Protein AF-A0AAP5YF18-F1 (afdb_monomer_lite)

Secondary structure (DSSP, 8-state):
-----PPPPP------SBTTTB--HHHHHHHHHHHHHHHHHH-GGGTT--HHHHHHHHHHHHHH-GGGGG-HHHHHHHHHHHHHHHTT--HHHHHHHHHHHHHHHHHHHT--PPPGGGT--

Structure (mmCIF, N/CA/C/O backbone):
data_AF-A0AAP5YF18-F1
#
_entry.id   AF-A0AAP5YF18-F1
#
loop_
_atom_site.group_PDB
_atom_site.id
_atom_site.type_symbol
_atom_site.label_atom_id
_atom_site.label_alt_id
_atom_site.label_comp_id
_atom_site.label_asym_id
_atom_site.label_entity_id
_atom_site.label_seq_id
_atom_site.pdbx_PDB_ins_code
_atom_site.Cartn_x
_atom_site.Cartn_y
_atom_site.Cartn_z
_atom_site.occupancy
_atom_site.B_iso_or_equiv
_atom_site.auth_seq_id
_atom_site.auth_comp_id
_atom_site.auth_asym_id
_atom_site.auth_atom_id
_atom_site.pdbx_PDB_model_num
ATOM 1 N N . MET A 1 1 ? -0.877 1.233 -49.774 1.00 54.47 1 MET A N 1
ATOM 2 C CA . MET A 1 1 ? 0.070 2.368 -49.737 1.00 54.47 1 MET A CA 1
ATOM 3 C C . MET A 1 1 ? 1.112 2.063 -48.665 1.00 54.47 1 MET A C 1
ATOM 5 O O . MET A 1 1 ? 0.713 1.787 -47.543 1.00 54.47 1 MET A O 1
ATOM 9 N N . LYS A 1 2 ? 2.406 1.983 -49.005 1.00 64.12 2 LYS A N 1
ATOM 10 C CA . LYS A 1 2 ? 3.487 1.724 -48.036 1.00 64.12 2 LYS A CA 1
ATOM 11 C C . LYS A 1 2 ? 4.164 3.053 -47.710 1.00 64.12 2 LYS A C 1
ATOM 13 O O . LYS A 1 2 ? 4.611 3.734 -48.627 1.00 64.12 2 LYS A O 1
ATOM 18 N N . PHE A 1 3 ? 4.214 3.420 -46.434 1.00 69.19 3 PHE A N 1
ATOM 19 C CA . PHE A 1 3 ? 4.911 4.617 -45.973 1.00 69.19 3 PHE A CA 1
ATOM 20 C C . PHE A 1 3 ? 6.269 4.215 -45.406 1.00 69.19 3 PHE A C 1
ATOM 22 O O . PHE A 1 3 ? 6.340 3.513 -44.402 1.00 69.19 3 PHE A O 1
ATOM 29 N N . TYR A 1 4 ? 7.339 4.671 -46.047 1.00 80.69 4 TYR A N 1
ATOM 30 C CA . TYR A 1 4 ? 8.699 4.533 -45.539 1.00 80.69 4 TYR A CA 1
ATOM 31 C C . TYR A 1 4 ? 9.073 5.845 -44.843 1.00 80.69 4 TYR A C 1
ATOM 33 O O . TYR A 1 4 ? 9.336 6.846 -45.506 1.00 80.69 4 TYR A O 1
ATOM 41 N N . ARG A 1 5 ? 9.040 5.865 -43.506 1.00 82.44 5 ARG A N 1
ATOM 42 C CA . ARG A 1 5 ? 9.516 6.996 -42.692 1.00 82.44 5 ARG A CA 1
ATOM 43 C C . ARG A 1 5 ? 10.861 6.644 -42.068 1.00 82.44 5 ARG A C 1
ATOM 45 O O . ARG A 1 5 ? 11.005 5.584 -41.467 1.00 82.44 5 ARG A O 1
ATOM 52 N N . ARG A 1 6 ? 11.832 7.549 -42.200 1.00 83.50 6 ARG A N 1
ATOM 53 C CA . ARG A 1 6 ? 13.108 7.464 -41.485 1.00 83.50 6 ARG A CA 1
ATOM 54 C C . ARG A 1 6 ? 12.855 7.802 -40.016 1.00 83.50 6 ARG A C 1
ATOM 56 O O . ARG A 1 6 ? 12.239 8.825 -39.736 1.00 83.50 6 ARG A O 1
ATOM 63 N N . ILE A 1 7 ? 13.308 6.945 -39.107 1.00 86.69 7 ILE A N 1
ATOM 64 C CA . ILE A 1 7 ? 13.267 7.226 -37.668 1.00 86.69 7 ILE A CA 1
ATOM 65 C C . ILE A 1 7 ? 14.239 8.383 -37.400 1.00 86.69 7 ILE A C 1
ATOM 67 O O . ILE A 1 7 ? 15.405 8.322 -37.799 1.00 86.69 7 ILE A O 1
ATOM 71 N N . GLU A 1 8 ? 13.738 9.463 -36.803 1.00 89.50 8 GLU A N 1
ATOM 72 C CA . GLU A 1 8 ? 14.567 10.582 -36.348 1.00 89.50 8 GLU A CA 1
ATOM 73 C C . GLU A 1 8 ? 15.446 10.154 -35.158 1.00 89.50 8 GLU A C 1
ATOM 75 O O . GLU A 1 8 ? 15.109 9.185 -34.475 1.00 89.50 8 GLU A O 1
ATOM 80 N N . PRO A 1 9 ? 16.569 10.842 -34.883 1.00 93.69 9 PRO A N 1
ATOM 81 C CA . PRO A 1 9 ? 17.428 10.500 -33.752 1.00 93.69 9 PRO A CA 1
ATOM 82 C C . PRO A 1 9 ? 16.645 10.444 -32.433 1.00 93.69 9 PRO A C 1
ATOM 84 O O . PRO A 1 9 ? 15.984 11.413 -32.053 1.00 93.69 9 PRO A O 1
ATOM 87 N N . ILE A 1 10 ? 16.734 9.312 -31.733 1.00 92.56 10 ILE A N 1
ATOM 88 C CA . ILE A 1 10 ? 16.104 9.110 -30.424 1.00 92.56 10 ILE A CA 1
ATOM 89 C C . ILE A 1 10 ? 16.770 10.055 -29.418 1.00 92.56 10 ILE A C 1
ATOM 91 O O . ILE A 1 10 ? 17.992 10.059 -29.284 1.00 92.56 10 ILE A O 1
ATOM 95 N N . LYS A 1 11 ? 15.967 10.866 -28.721 1.00 94.44 11 LYS A N 1
ATOM 96 C CA . LYS A 1 11 ? 16.456 11.860 -27.746 1.00 94.44 11 LYS A CA 1
ATOM 97 C C . LYS A 1 11 ? 16.311 11.423 -26.289 1.00 94.44 11 LYS A C 1
ATOM 99 O O . LYS A 1 11 ? 16.957 12.005 -25.428 1.00 94.44 11 LYS A O 1
ATOM 104 N N . ALA A 1 12 ? 15.450 10.446 -26.013 1.00 94.31 12 ALA A N 1
ATOM 105 C CA . ALA A 1 12 ? 15.182 9.944 -24.671 1.00 94.31 12 ALA A CA 1
ATOM 106 C C . ALA A 1 12 ? 14.661 8.503 -24.727 1.00 94.31 12 ALA A C 1
ATOM 108 O O . ALA A 1 12 ? 14.010 8.113 -25.697 1.00 94.31 12 ALA A O 1
ATOM 109 N N . MET A 1 13 ? 14.927 7.751 -23.662 1.00 90.81 13 MET A N 1
ATOM 110 C CA . MET A 1 13 ? 14.332 6.447 -23.379 1.00 90.81 13 MET A CA 1
ATOM 111 C C . MET A 1 13 ? 13.870 6.455 -21.922 1.00 90.81 13 MET A C 1
ATOM 113 O O . MET A 1 13 ? 14.598 6.925 -21.049 1.00 90.81 13 MET A O 1
ATOM 117 N N . THR A 1 14 ? 12.659 5.972 -21.674 1.00 92.94 14 THR A N 1
ATOM 118 C CA . THR A 1 14 ? 12.078 5.834 -20.335 1.00 92.94 14 THR A CA 1
ATOM 119 C C . THR A 1 14 ? 11.698 4.383 -20.135 1.00 92.94 14 THR A C 1
ATOM 121 O O . THR A 1 14 ? 11.116 3.777 -21.036 1.00 92.94 14 THR A O 1
ATOM 124 N N . PHE A 1 15 ? 11.993 3.855 -18.958 1.00 89.81 15 PHE A N 1
ATOM 125 C CA . PHE A 1 15 ? 11.662 2.491 -18.582 1.00 89.81 15 PHE A CA 1
ATOM 126 C C . PHE A 1 15 ? 10.704 2.543 -17.406 1.00 89.81 15 PHE A C 1
ATOM 128 O O . PHE A 1 15 ? 10.867 3.372 -16.509 1.00 89.81 15 PHE A O 1
ATOM 135 N N . ASP A 1 16 ? 9.705 1.675 -17.442 1.00 91.38 16 ASP A N 1
ATOM 136 C CA . ASP A 1 16 ? 8.952 1.362 -16.241 1.00 91.38 16 ASP A CA 1
ATOM 137 C C . ASP A 1 16 ? 9.825 0.525 -15.291 1.00 91.38 16 ASP A C 1
ATOM 139 O O . ASP A 1 16 ? 10.860 -0.013 -15.696 1.00 91.38 16 ASP A O 1
ATOM 143 N N . LEU A 1 17 ? 9.438 0.453 -14.022 1.00 91.31 17 LEU A N 1
ATOM 144 C CA . LEU A 1 17 ? 10.137 -0.342 -13.015 1.00 91.31 17 LEU A CA 1
ATOM 145 C C . LEU A 1 17 ? 9.495 -1.723 -12.884 1.00 91.31 17 LEU A C 1
ATOM 147 O O . LEU A 1 17 ? 10.141 -2.740 -13.150 1.00 91.31 17 LEU A O 1
ATOM 151 N N . ASP A 1 18 ? 8.228 -1.734 -12.476 1.00 91.88 18 ASP A N 1
ATOM 152 C CA . ASP A 1 18 ? 7.477 -2.931 -12.114 1.00 91.88 18 ASP A CA 1
ATOM 153 C C . ASP A 1 18 ? 7.281 -3.818 -13.357 1.00 91.88 18 ASP A C 1
ATOM 155 O O . ASP A 1 18 ? 6.874 -3.345 -14.415 1.00 91.88 18 ASP A O 1
ATOM 159 N N . ASP A 1 19 ? 7.620 -5.105 -13.255 1.00 91.38 19 ASP A N 1
ATOM 160 C CA . ASP A 1 19 ? 7.530 -6.100 -14.341 1.00 91.38 19 ASP A CA 1
ATOM 161 C C . ASP A 1 19 ? 8.344 -5.757 -15.611 1.00 91.38 19 ASP A C 1
ATOM 163 O O . ASP A 1 19 ? 8.241 -6.436 -16.634 1.00 91.38 19 ASP A O 1
ATOM 167 N N . THR A 1 20 ? 9.198 -4.729 -15.534 1.00 90.19 20 THR A N 1
ATOM 168 C CA . THR A 1 20 ? 10.157 -4.345 -16.579 1.00 90.19 20 THR A CA 1
ATOM 169 C C . THR A 1 20 ? 11.585 -4.598 -16.116 1.00 90.19 20 THR A C 1
ATOM 171 O O . THR A 1 20 ? 12.333 -5.304 -16.788 1.00 90.19 20 THR A O 1
ATOM 174 N N . LEU A 1 21 ? 11.970 -4.046 -14.962 1.00 91.44 21 LEU A N 1
ATOM 175 C CA . LEU A 1 21 ? 13.315 -4.216 -14.408 1.00 91.44 21 LEU A CA 1
ATOM 176 C C . LEU A 1 21 ? 13.402 -5.367 -13.408 1.00 91.44 21 LEU A C 1
ATOM 178 O O . LEU A 1 21 ? 14.496 -5.880 -13.197 1.00 91.44 21 LEU A O 1
ATOM 182 N N . TYR A 1 22 ? 12.285 -5.780 -12.807 1.00 93.00 22 TYR A N 1
ATOM 183 C CA . TYR A 1 22 ? 12.203 -6.877 -11.841 1.00 93.00 22 TYR A CA 1
ATOM 184 C C . TYR A 1 22 ? 10.786 -7.475 -11.813 1.00 93.00 22 TYR A C 1
ATOM 186 O O . TYR A 1 22 ? 9.836 -6.828 -12.249 1.00 93.00 22 TYR A O 1
ATOM 194 N N . ASP A 1 23 ? 10.636 -8.694 -11.283 1.00 93.75 23 ASP A N 1
ATOM 195 C CA . ASP A 1 23 ? 9.321 -9.309 -11.039 1.00 93.75 23 ASP A CA 1
ATOM 196 C C . ASP A 1 23 ? 8.683 -8.704 -9.778 1.00 93.75 23 ASP A C 1
ATOM 198 O O . ASP A 1 23 ? 9.146 -8.929 -8.654 1.00 93.75 23 ASP A O 1
ATOM 202 N N . ASN A 1 24 ? 7.622 -7.915 -9.962 1.00 95.75 24 ASN A N 1
ATOM 203 C CA . ASN A 1 24 ? 6.974 -7.178 -8.879 1.00 95.75 24 ASN A CA 1
ATOM 204 C C . ASN A 1 24 ? 6.032 -8.063 -8.051 1.00 95.75 24 ASN A C 1
ATOM 206 O O . ASN A 1 24 ? 5.787 -7.804 -6.869 1.00 95.75 24 ASN A O 1
ATOM 210 N N . HIS A 1 25 ? 5.502 -9.138 -8.641 1.00 95.94 25 HIS A N 1
ATOM 211 C CA . HIS A 1 25 ? 4.504 -9.987 -7.997 1.00 95.94 25 HIS A CA 1
ATOM 212 C C . HIS A 1 25 ? 4.928 -10.519 -6.611 1.00 95.94 25 HIS A C 1
ATOM 214 O O . HIS A 1 25 ? 4.183 -10.300 -5.645 1.00 95.94 25 HIS A O 1
ATOM 220 N N . PRO A 1 26 ? 6.101 -11.166 -6.440 1.00 96.62 26 PRO A N 1
ATOM 221 C CA . PRO A 1 26 ? 6.519 -11.680 -5.135 1.00 96.62 26 PRO A CA 1
ATOM 222 C C . PRO A 1 26 ? 6.755 -10.567 -4.104 1.00 96.62 26 PRO A C 1
ATOM 224 O O . PRO A 1 26 ? 6.503 -10.771 -2.913 1.00 96.62 26 PRO A O 1
ATOM 227 N N . VAL A 1 27 ? 7.185 -9.382 -4.546 1.00 97.12 27 VAL A N 1
ATOM 228 C CA . VAL A 1 27 ? 7.429 -8.217 -3.683 1.00 97.12 27 VAL A CA 1
ATOM 229 C C . VAL A 1 27 ? 6.113 -7.702 -3.103 1.00 97.12 27 VAL A C 1
ATOM 231 O O . VAL A 1 27 ? 6.000 -7.525 -1.887 1.00 97.12 27 VAL A O 1
ATOM 234 N N . ILE A 1 28 ? 5.086 -7.540 -3.943 1.00 97.06 28 ILE A N 1
ATOM 235 C CA . ILE A 1 28 ? 3.754 -7.100 -3.504 1.00 97.06 28 ILE A CA 1
ATOM 236 C C . ILE A 1 28 ? 3.095 -8.135 -2.593 1.00 97.06 28 ILE A C 1
ATOM 238 O O . ILE A 1 28 ? 2.559 -7.761 -1.551 1.00 97.06 28 ILE A O 1
ATOM 242 N N . VAL A 1 29 ? 3.162 -9.427 -2.934 1.00 97.44 29 VAL A N 1
ATOM 243 C CA . VAL A 1 29 ? 2.591 -10.498 -2.097 1.00 97.44 29 VAL A CA 1
ATOM 244 C C . VAL A 1 29 ? 3.231 -10.514 -0.710 1.00 97.44 29 VAL A C 1
ATOM 246 O O . VAL A 1 29 ? 2.522 -10.629 0.292 1.00 97.44 29 VAL A O 1
ATOM 249 N N . ARG A 1 30 ? 4.560 -10.370 -0.635 1.00 98.00 30 ARG A N 1
ATOM 250 C CA . ARG A 1 30 ? 5.268 -10.294 0.645 1.00 98.00 30 ARG A CA 1
ATOM 251 C C . ARG A 1 30 ? 4.850 -9.052 1.426 1.00 98.00 30 ARG A C 1
ATOM 253 O O . ARG A 1 30 ? 4.452 -9.191 2.574 1.00 98.00 30 ARG A O 1
ATOM 260 N N . MET A 1 31 ? 4.864 -7.873 0.806 1.00 98.31 31 MET A N 1
ATOM 261 C CA . MET A 1 31 ? 4.440 -6.625 1.451 1.00 98.31 31 MET A CA 1
ATOM 262 C C . MET A 1 31 ? 3.021 -6.719 2.032 1.00 98.31 31 MET A C 1
ATOM 264 O O . MET A 1 31 ? 2.816 -6.350 3.185 1.00 98.31 31 MET A O 1
ATOM 268 N N . GLU A 1 32 ? 2.055 -7.267 1.284 1.00 98.00 32 GLU A N 1
ATOM 269 C CA . GLU A 1 32 ? 0.680 -7.434 1.778 1.00 98.00 32 GLU A CA 1
ATOM 270 C C . GLU A 1 32 ? 0.604 -8.374 2.988 1.00 98.00 32 GLU A C 1
ATOM 272 O O . GLU A 1 32 ? -0.151 -8.109 3.924 1.00 98.00 32 GLU A O 1
ATOM 277 N N . ARG A 1 33 ? 1.380 -9.466 2.982 1.00 98.38 33 ARG A N 1
ATOM 278 C CA . ARG A 1 33 ? 1.433 -10.421 4.097 1.00 98.38 33 ARG A CA 1
ATOM 279 C C . ARG A 1 33 ? 2.034 -9.792 5.350 1.00 98.38 33 ARG A C 1
ATOM 281 O O . ARG A 1 33 ? 1.477 -9.959 6.432 1.00 98.38 33 ARG A O 1
ATOM 288 N N . GLU A 1 34 ? 3.160 -9.099 5.212 1.00 98.56 34 GLU A N 1
ATOM 289 C CA . GLU A 1 34 ? 3.854 -8.480 6.346 1.00 98.56 34 GLU A CA 1
ATOM 290 C C . GLU A 1 34 ? 3.033 -7.329 6.938 1.00 98.56 34 GLU A C 1
ATOM 292 O O . GLU A 1 34 ? 2.904 -7.235 8.156 1.00 98.56 34 GLU A O 1
ATOM 297 N N . LEU A 1 35 ? 2.377 -6.523 6.093 1.00 98.69 35 LEU A N 1
ATOM 298 C CA . LEU A 1 35 ? 1.438 -5.501 6.554 1.00 98.69 35 LEU A CA 1
ATOM 299 C C . LEU A 1 35 ? 0.269 -6.117 7.335 1.00 98.69 35 LEU A C 1
ATOM 301 O O . LEU A 1 35 ? -0.052 -5.640 8.420 1.00 98.69 35 LEU A O 1
ATOM 305 N N . LEU A 1 36 ? -0.359 -7.177 6.812 1.00 98.56 36 LEU A N 1
ATOM 306 C CA . LEU A 1 36 ? -1.455 -7.852 7.514 1.00 98.56 36 LEU A CA 1
ATOM 307 C C . LEU A 1 36 ? -0.987 -8.428 8.856 1.00 98.56 36 LEU A C 1
ATOM 309 O O . LEU A 1 36 ? -1.666 -8.264 9.865 1.00 98.56 36 LEU A O 1
ATOM 313 N N . THR A 1 37 ? 0.188 -9.054 8.872 1.00 98.56 37 THR A N 1
ATOM 314 C CA . THR A 1 37 ? 0.780 -9.637 10.083 1.00 98.56 37 THR A CA 1
ATOM 315 C C . THR A 1 37 ? 1.018 -8.562 11.141 1.00 98.56 37 THR A C 1
ATOM 317 O O . THR A 1 37 ? 0.626 -8.734 12.293 1.00 98.56 37 THR A O 1
ATOM 320 N N . TRP A 1 38 ? 1.598 -7.427 10.749 1.00 98.62 38 TRP A N 1
ATOM 321 C CA . TRP A 1 38 ? 1.813 -6.292 11.641 1.00 98.62 38 TRP A CA 1
ATOM 322 C C . TRP A 1 38 ? 0.498 -5.713 12.172 1.00 98.62 38 TRP A C 1
ATOM 324 O O . TRP A 1 38 ? 0.367 -5.515 13.377 1.00 98.62 38 TRP A O 1
ATOM 334 N N . LEU A 1 39 ? -0.515 -5.526 11.315 1.00 98.62 39 LEU A N 1
ATOM 335 C CA . LEU A 1 39 ? -1.842 -5.064 11.744 1.00 98.62 39 LEU A CA 1
ATOM 336 C C . LEU A 1 39 ? -2.430 -5.988 12.819 1.00 98.62 39 LEU A C 1
ATOM 338 O O . LEU A 1 39 ? -2.929 -5.512 13.838 1.00 98.62 39 LEU A O 1
ATOM 342 N N . GLN A 1 40 ? -2.324 -7.303 12.621 1.00 98.12 40 GLN A N 1
ATOM 343 C CA . GLN A 1 40 ? -2.853 -8.298 13.552 1.00 98.12 40 GLN A CA 1
ATOM 344 C C . GLN A 1 40 ? -2.087 -8.363 14.878 1.00 98.12 40 GLN A C 1
ATOM 346 O O . GLN A 1 40 ? -2.684 -8.619 15.922 1.00 98.12 40 GLN A O 1
ATOM 351 N N . GLN A 1 41 ? -0.778 -8.120 14.860 1.00 98.19 41 GLN A N 1
ATOM 352 C CA . GLN A 1 41 ? 0.067 -8.189 16.054 1.00 98.19 41 GLN A C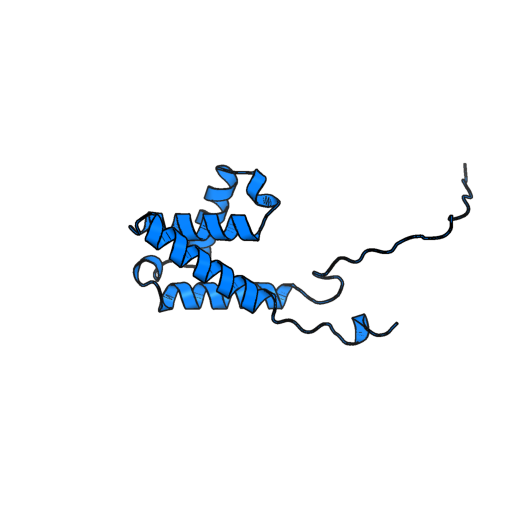A 1
ATOM 353 C C . GLN A 1 41 ? 0.059 -6.892 16.869 1.00 98.19 41 GLN A C 1
ATOM 355 O O . GLN A 1 41 ? 0.071 -6.939 18.099 1.00 98.19 41 GLN A O 1
ATOM 360 N N . THR A 1 42 ? 0.038 -5.741 16.199 1.00 98.12 42 THR A N 1
ATOM 361 C CA . THR A 1 42 ? 0.244 -4.428 16.825 1.00 98.12 42 THR A CA 1
ATOM 362 C C . THR A 1 42 ? -1.066 -3.721 17.158 1.00 98.12 42 THR A C 1
ATOM 364 O O . THR A 1 42 ? -1.113 -2.935 18.105 1.00 98.12 42 THR A O 1
ATOM 367 N N . HIS A 1 43 ? -2.155 -4.029 16.446 1.00 97.94 43 HIS A N 1
ATOM 368 C CA . HIS A 1 43 ? -3.446 -3.367 16.627 1.00 97.94 43 HIS A CA 1
ATOM 369 C C . HIS A 1 43 ? -4.559 -4.378 16.953 1.00 97.94 43 HIS A C 1
ATOM 371 O O . HIS A 1 43 ? -5.311 -4.784 16.064 1.00 97.94 43 HIS A O 1
ATOM 377 N N . PRO A 1 44 ? -4.745 -4.747 18.240 1.00 96.88 44 PRO A N 1
ATOM 378 C CA . PRO A 1 44 ? -5.737 -5.744 18.655 1.00 96.88 44 PRO A CA 1
ATOM 379 C C . PRO A 1 44 ? -7.164 -5.472 18.158 1.00 96.88 44 PRO A C 1
ATOM 381 O O . PRO A 1 44 ? -7.912 -6.408 17.885 1.00 96.88 44 PRO A O 1
ATOM 384 N N . ALA A 1 45 ? -7.538 -4.198 17.996 1.00 97.44 45 ALA A N 1
ATOM 385 C CA . ALA A 1 45 ? -8.860 -3.802 17.517 1.00 97.44 45 ALA A CA 1
ATOM 386 C C . ALA A 1 45 ? -9.153 -4.258 16.076 1.00 97.44 45 ALA A C 1
ATOM 388 O O . ALA A 1 45 ? -10.303 -4.546 15.764 1.00 97.44 45 ALA A O 1
ATOM 389 N N . VAL A 1 46 ? -8.133 -4.369 15.217 1.00 97.94 46 VAL A N 1
ATOM 390 C CA . VAL A 1 46 ? -8.262 -4.851 13.827 1.00 97.94 46 VAL A CA 1
ATOM 391 C C . VAL A 1 46 ? -7.699 -6.261 13.635 1.00 97.94 46 VAL A C 1
ATOM 393 O O . VAL A 1 46 ? -7.685 -6.767 12.519 1.00 97.94 46 VAL A O 1
ATOM 396 N N . ALA A 1 47 ? -7.260 -6.935 14.702 1.00 97.75 47 ALA A N 1
ATOM 397 C CA . ALA A 1 47 ? -6.592 -8.233 14.592 1.00 97.75 47 ALA A CA 1
ATOM 398 C C . ALA A 1 47 ? -7.485 -9.368 14.069 1.00 97.75 47 ALA A C 1
ATOM 400 O O . ALA A 1 47 ? -6.986 -10.381 13.592 1.00 97.75 47 ALA A O 1
ATOM 401 N N . HIS A 1 48 ? -8.802 -9.186 14.136 1.00 97.06 48 HIS A N 1
ATOM 402 C CA . HIS A 1 48 ? -9.786 -10.108 13.577 1.00 97.06 48 HIS A CA 1
ATOM 403 C C . HIS A 1 48 ? -10.025 -9.903 12.071 1.00 97.06 48 HIS A C 1
ATOM 405 O O . HIS A 1 48 ? -10.727 -10.708 11.464 1.00 97.06 48 HIS A O 1
ATOM 411 N N . MET A 1 49 ? -9.510 -8.817 11.483 1.00 97.94 49 MET A N 1
ATOM 412 C CA . MET A 1 49 ? -9.699 -8.508 10.069 1.00 97.94 49 MET A CA 1
ATOM 413 C C . MET A 1 49 ? -8.731 -9.319 9.212 1.00 97.94 49 MET A C 1
ATOM 415 O O . MET A 1 49 ? -7.516 -9.309 9.422 1.00 97.94 49 MET A O 1
ATOM 419 N N . GLU A 1 50 ? -9.275 -9.960 8.188 1.00 97.88 50 GLU A N 1
ATOM 420 C CA . GLU A 1 50 ? -8.533 -10.742 7.212 1.00 97.88 50 GLU A CA 1
ATOM 421 C C . GLU A 1 50 ? -8.286 -9.943 5.927 1.00 97.88 50 GLU A C 1
ATOM 423 O O . GLU A 1 50 ? -8.845 -8.866 5.690 1.00 97.88 50 GLU A O 1
ATOM 428 N N . LYS A 1 51 ? -7.472 -10.498 5.020 1.00 96.94 51 LYS A N 1
ATOM 429 C CA . LYS A 1 51 ? -7.200 -9.891 3.702 1.00 96.94 51 LYS A CA 1
ATOM 430 C C . LYS A 1 51 ? -8.482 -9.498 2.951 1.00 96.94 51 LYS A C 1
ATOM 432 O O . LYS A 1 51 ? -8.508 -8.477 2.261 1.00 96.94 51 LYS A O 1
ATOM 437 N N . ALA A 1 52 ? -9.534 -10.309 3.064 1.00 97.94 52 ALA A N 1
ATOM 438 C CA . ALA A 1 52 ? -10.814 -10.049 2.414 1.00 97.94 52 ALA A CA 1
ATOM 439 C C . ALA A 1 52 ? -11.496 -8.784 2.960 1.00 97.94 52 ALA A C 1
ATOM 441 O O . ALA A 1 52 ? -12.012 -7.999 2.165 1.00 97.94 52 ALA A O 1
ATOM 442 N N . ASP A 1 53 ? -11.441 -8.548 4.271 1.00 98.06 53 ASP A N 1
ATOM 443 C CA . ASP A 1 53 ? -12.047 -7.380 4.916 1.00 98.06 53 ASP A CA 1
ATOM 444 C C . ASP A 1 53 ? -11.335 -6.098 4.483 1.00 98.06 53 ASP A C 1
ATOM 446 O O . ASP A 1 53 ? -11.964 -5.153 4.002 1.00 98.06 53 ASP A O 1
ATOM 450 N N . TRP A 1 54 ? -10.000 -6.105 4.512 1.00 98.12 54 TRP A N 1
ATOM 451 C CA . TRP A 1 54 ? -9.191 -4.987 4.023 1.00 98.12 54 TRP A CA 1
ATOM 452 C C . TRP A 1 54 ? -9.431 -4.686 2.543 1.00 98.12 54 TRP A C 1
ATOM 454 O O . TRP A 1 54 ? -9.454 -3.517 2.146 1.00 98.12 54 TRP A O 1
ATOM 464 N N . LEU A 1 55 ? -9.652 -5.714 1.718 1.00 97.81 55 LEU A N 1
ATOM 465 C CA . LEU A 1 55 ? -10.018 -5.534 0.316 1.00 97.81 55 LEU A CA 1
ATOM 466 C C . LEU A 1 55 ? -11.385 -4.852 0.163 1.00 97.81 55 LEU A C 1
ATOM 468 O O . LEU A 1 55 ? -11.548 -4.035 -0.747 1.00 97.81 55 LEU A O 1
ATOM 472 N N . GLN A 1 56 ? -12.358 -5.150 1.029 1.00 98.25 56 GLN A N 1
ATOM 473 C CA . GLN A 1 56 ? -13.643 -4.448 1.014 1.00 98.25 56 GLN A CA 1
ATOM 474 C C . GLN A 1 56 ? -13.480 -2.979 1.405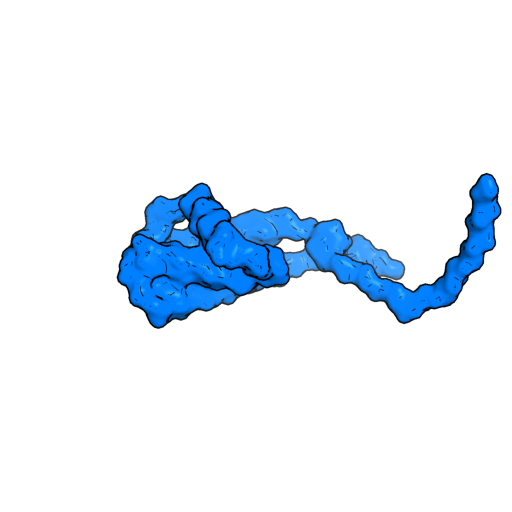 1.00 98.25 56 GLN A C 1
ATOM 476 O O . GLN A 1 56 ? -13.998 -2.115 0.699 1.00 98.25 56 GLN A O 1
ATOM 481 N N . VAL A 1 57 ? -12.684 -2.677 2.438 1.00 98.19 57 VAL A N 1
ATOM 482 C CA . VAL A 1 57 ? -12.369 -1.287 2.821 1.00 98.19 57 VAL A CA 1
ATOM 483 C C . VAL A 1 57 ? -11.719 -0.538 1.654 1.00 98.19 57 VAL A C 1
ATOM 485 O O . VAL A 1 57 ? -12.140 0.564 1.306 1.00 98.19 57 VAL A O 1
ATOM 488 N N . LYS A 1 58 ? -10.753 -1.163 0.969 1.00 97.75 58 LYS A N 1
ATOM 489 C CA . LYS A 1 58 ? -10.087 -0.576 -0.204 1.00 97.75 58 LYS A CA 1
ATOM 490 C C . LYS A 1 58 ? -11.077 -0.206 -1.309 1.00 97.75 58 LYS A C 1
ATOM 492 O O . LYS A 1 58 ? -10.986 0.882 -1.881 1.00 97.75 58 LYS A O 1
ATOM 497 N N . LYS A 1 59 ? -12.009 -1.115 -1.619 1.00 97.81 59 LYS A N 1
ATOM 498 C CA . LYS A 1 59 ? -13.058 -0.900 -2.627 1.00 97.81 59 LYS A CA 1
ATOM 499 C C . LYS A 1 59 ? -14.013 0.213 -2.208 1.00 97.81 59 LYS A C 1
ATOM 501 O O . LYS A 1 59 ? -14.336 1.054 -3.041 1.00 97.81 59 LYS A O 1
ATOM 506 N N . HIS A 1 60 ? -14.422 0.233 -0.943 1.00 97.75 60 HIS A N 1
ATOM 507 C CA . HIS A 1 60 ? -15.309 1.257 -0.399 1.00 97.75 60 HIS A CA 1
ATOM 508 C C . HIS A 1 60 ? -14.697 2.657 -0.519 1.00 97.75 60 HIS A C 1
ATOM 510 O O . HIS A 1 60 ? -15.311 3.561 -1.081 1.00 97.75 60 HIS A O 1
ATOM 516 N N . VAL A 1 61 ? -13.440 2.807 -0.099 1.00 97.56 61 VAL A N 1
ATOM 517 C CA . VAL A 1 61 ? -12.703 4.072 -0.196 1.00 97.56 61 VAL A CA 1
ATOM 518 C C . VAL A 1 61 ? -12.577 4.548 -1.648 1.00 97.56 61 VAL A C 1
ATOM 520 O O . VAL A 1 61 ? -12.782 5.726 -1.934 1.00 97.56 61 VAL A O 1
ATOM 523 N N . LEU A 1 62 ? -12.316 3.645 -2.600 1.00 96.88 62 LEU A N 1
ATOM 524 C CA . LEU A 1 62 ? -12.245 4.019 -4.018 1.00 96.88 62 LEU A CA 1
ATOM 525 C C . LEU A 1 62 ? -13.598 4.474 -4.580 1.00 96.88 62 LEU A C 1
ATOM 527 O O . LEU A 1 62 ? -13.641 5.377 -5.412 1.00 96.88 62 LEU A O 1
AT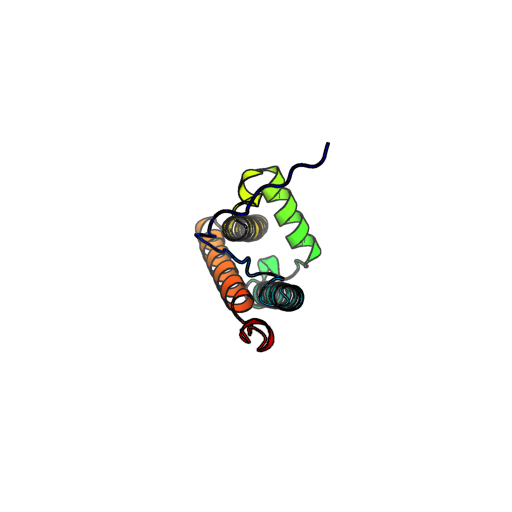OM 531 N N . GLN A 1 63 ? -14.700 3.858 -4.145 1.00 97.31 63 GLN A N 1
ATOM 532 C CA . GLN A 1 63 ? -16.044 4.280 -4.554 1.00 97.31 63 GLN A CA 1
ATOM 533 C C . GLN A 1 63 ? -16.353 5.704 -4.083 1.00 97.31 63 GLN A C 1
ATOM 535 O O . GLN A 1 63 ? -16.995 6.459 -4.809 1.00 97.31 63 GLN A O 1
ATOM 540 N N . GLN A 1 64 ? -15.882 6.074 -2.891 1.00 96.62 64 GLN A N 1
ATOM 541 C CA . GLN A 1 64 ? -16.057 7.415 -2.334 1.00 96.62 64 GLN A CA 1
ATOM 542 C C . GLN A 1 64 ? -15.109 8.447 -2.957 1.00 96.62 64 GLN A C 1
ATOM 544 O O . GLN A 1 64 ? -15.437 9.630 -3.011 1.00 96.62 64 GLN A O 1
ATOM 549 N N . SER A 1 65 ? -13.925 8.035 -3.411 1.00 95.94 65 SER A N 1
ATOM 550 C CA . SER A 1 65 ? -12.911 8.932 -3.977 1.00 95.94 65 SER A CA 1
ATOM 551 C C . SER A 1 65 ? -12.172 8.268 -5.146 1.00 95.94 65 SER A C 1
ATOM 553 O O . SER A 1 65 ? -11.076 7.731 -4.969 1.00 95.94 65 SER A O 1
ATOM 555 N N . PRO A 1 66 ? -12.746 8.310 -6.364 1.00 96.00 66 PRO A N 1
ATOM 556 C CA . PRO A 1 66 ? -12.188 7.635 -7.539 1.00 96.00 66 PRO A CA 1
ATOM 557 C C . PRO A 1 66 ? -10.788 8.108 -7.953 1.00 96.00 66 PRO A C 1
ATOM 559 O O . PRO A 1 66 ? -10.048 7.344 -8.579 1.00 96.00 66 PRO A O 1
ATOM 562 N N . ASP A 1 67 ? -10.411 9.338 -7.599 1.00 95.56 67 ASP A N 1
ATOM 563 C CA . ASP A 1 67 ? -9.102 9.925 -7.916 1.00 95.56 67 ASP A CA 1
ATOM 564 C C . ASP A 1 67 ? -7.949 9.248 -7.159 1.00 95.56 67 ASP A C 1
ATOM 566 O O . ASP A 1 67 ? -6.802 9.294 -7.596 1.00 95.56 67 ASP A O 1
ATOM 570 N N . LEU A 1 68 ? -8.242 8.505 -6.085 1.00 95.50 68 LEU A N 1
ATOM 571 C CA . LEU A 1 68 ? -7.241 7.723 -5.351 1.00 95.50 68 LEU A CA 1
ATOM 572 C C . LEU A 1 68 ? -6.562 6.649 -6.213 1.00 95.50 68 LEU A C 1
ATOM 574 O O . LEU A 1 68 ? -5.465 6.203 -5.892 1.00 95.50 68 LEU A O 1
ATOM 578 N N . LYS A 1 69 ? -7.165 6.243 -7.338 1.00 93.88 69 LYS A N 1
ATOM 579 C CA . LYS A 1 69 ? -6.571 5.245 -8.243 1.00 93.88 69 LYS A CA 1
ATOM 580 C C . LYS A 1 69 ? -5.206 5.660 -8.804 1.00 93.88 69 LYS A C 1
ATOM 582 O O . LYS A 1 69 ? -4.433 4.781 -9.171 1.00 93.88 69 LYS A O 1
ATOM 587 N N . SER A 1 70 ? -4.930 6.964 -8.914 1.00 94.88 70 SER A N 1
ATOM 588 C CA . SER A 1 70 ? -3.651 7.475 -9.424 1.00 94.88 70 SER A CA 1
ATOM 589 C C . SER A 1 70 ? -2.579 7.627 -8.348 1.00 94.88 70 SER A C 1
ATOM 591 O O . SER A 1 70 ? -1.417 7.804 -8.695 1.00 94.88 70 SER A O 1
ATOM 593 N N . ASP A 1 71 ? -2.944 7.528 -7.068 1.00 97.12 71 ASP A N 1
ATOM 594 C CA . ASP A 1 71 ? -2.004 7.576 -5.950 1.00 97.12 71 ASP A CA 1
ATOM 595 C C . ASP A 1 71 ? -2.240 6.380 -5.023 1.00 97.12 71 ASP A C 1
ATOM 597 O O . ASP A 1 71 ? -3.016 6.409 -4.065 1.00 97.12 71 ASP A O 1
ATOM 601 N N . VAL A 1 72 ? -1.547 5.285 -5.332 1.00 95.06 72 VAL A N 1
ATOM 602 C CA . VAL A 1 72 ? -1.671 4.019 -4.601 1.00 95.06 72 VAL A CA 1
ATOM 603 C C . VAL A 1 72 ? -1.131 4.086 -3.169 1.00 95.06 72 VAL A C 1
ATOM 605 O O . VAL A 1 72 ? -1.442 3.196 -2.371 1.00 95.06 72 VAL A O 1
ATOM 608 N N . THR A 1 73 ? -0.322 5.095 -2.837 1.00 97.38 73 THR A N 1
ATOM 609 C CA . THR A 1 73 ? 0.182 5.323 -1.478 1.00 97.38 73 THR A CA 1
ATOM 610 C C . THR A 1 73 ? -0.885 6.034 -0.661 1.00 97.38 73 THR A C 1
ATOM 612 O O . THR A 1 73 ? -1.284 5.525 0.388 1.00 97.38 73 THR A O 1
ATOM 615 N N . LEU A 1 74 ? -1.435 7.130 -1.188 1.00 98.25 74 LEU A N 1
ATOM 616 C CA . LEU A 1 74 ? -2.550 7.839 -0.567 1.00 98.25 74 LEU A CA 1
ATOM 617 C C . LEU A 1 74 ? -3.782 6.940 -0.4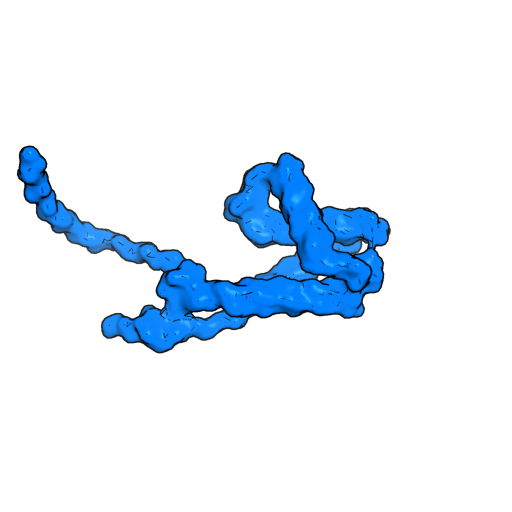24 1.00 98.25 74 LEU A C 1
ATOM 619 O O . LEU A 1 74 ? -4.422 6.931 0.623 1.00 98.25 74 LEU A O 1
ATOM 623 N N . TRP A 1 75 ? -4.093 6.121 -1.431 1.00 98.19 75 TRP A N 1
ATOM 624 C CA . TRP A 1 75 ? -5.203 5.174 -1.340 1.00 98.19 75 TRP A CA 1
ATOM 625 C C . TRP A 1 75 ? -5.036 4.216 -0.155 1.00 98.19 75 TRP A C 1
ATOM 627 O O . TRP A 1 75 ? -5.995 3.970 0.576 1.00 98.19 75 TRP A O 1
ATOM 637 N N . ARG A 1 76 ? -3.819 3.712 0.088 1.00 98.44 76 ARG A N 1
ATOM 638 C CA . ARG A 1 76 ? -3.541 2.841 1.238 1.00 98.44 76 ARG A CA 1
ATOM 639 C C . ARG A 1 76 ? -3.640 3.586 2.562 1.00 98.44 76 ARG A C 1
ATOM 641 O O . ARG A 1 76 ? -4.194 3.028 3.502 1.00 98.44 76 ARG A O 1
ATOM 648 N N . LEU A 1 77 ? -3.177 4.834 2.622 1.00 98.75 77 LEU A N 1
ATOM 649 C CA . LEU A 1 77 ? -3.344 5.678 3.805 1.00 98.75 77 LEU A CA 1
ATOM 650 C C . LEU A 1 77 ? -4.829 5.817 4.167 1.00 98.75 77 LEU A C 1
ATOM 652 O O . LEU A 1 77 ? -5.228 5.515 5.289 1.00 98.75 77 LEU A O 1
ATOM 656 N N . VAL A 1 78 ? -5.663 6.202 3.196 1.00 98.56 78 VAL A N 1
ATOM 657 C CA . VAL A 1 78 ? -7.107 6.378 3.409 1.00 98.56 78 VAL A CA 1
ATOM 658 C C . VAL A 1 78 ? -7.784 5.043 3.741 1.00 98.56 78 VAL A C 1
ATOM 660 O O . VAL A 1 78 ? -8.637 4.995 4.624 1.00 98.56 78 VAL A O 1
ATOM 663 N N . GLN A 1 79 ? -7.378 3.944 3.096 1.00 98.56 79 GLN A N 1
ATOM 664 C CA . GLN A 1 79 ? -7.851 2.591 3.407 1.00 98.56 79 GLN A CA 1
ATOM 665 C C . GLN A 1 79 ? -7.571 2.208 4.866 1.00 98.56 79 GLN A C 1
ATOM 667 O O . GLN A 1 79 ? -8.489 1.789 5.569 1.00 98.56 79 GLN A O 1
ATOM 672 N N . LEU A 1 80 ? -6.320 2.329 5.320 1.00 98.75 80 LEU A N 1
ATOM 673 C CA . LEU A 1 80 ? -5.928 1.961 6.682 1.00 98.75 80 LEU A CA 1
ATOM 674 C C . LEU A 1 80 ? -6.637 2.840 7.708 1.00 98.75 80 LEU A C 1
ATOM 676 O O . LEU A 1 80 ? -7.237 2.321 8.648 1.00 98.75 80 LEU A O 1
ATOM 680 N N . LYS A 1 81 ? -6.659 4.155 7.471 1.00 98.75 81 LYS A N 1
ATOM 681 C CA . LYS A 1 81 ? -7.354 5.109 8.334 1.00 98.75 81 LYS A CA 1
ATOM 682 C C . LYS A 1 81 ? -8.835 4.760 8.481 1.00 98.75 81 LYS A C 1
ATOM 684 O O . LYS A 1 81 ? -9.342 4.703 9.597 1.00 98.75 81 LYS A O 1
ATOM 689 N N . HIS A 1 82 ? -9.519 4.460 7.375 1.00 98.50 82 HIS A N 1
ATOM 690 C CA . HIS A 1 82 ? -10.924 4.053 7.403 1.00 98.50 82 HIS A CA 1
ATOM 691 C C . HIS A 1 82 ? -11.133 2.731 8.165 1.00 98.50 82 HIS A C 1
ATOM 693 O O . HIS A 1 82 ? -12.133 2.578 8.867 1.00 98.50 82 HIS A O 1
ATOM 699 N N . GLY A 1 83 ? -10.196 1.783 8.063 1.00 98.25 83 GLY A N 1
ATOM 700 C CA . GLY A 1 83 ? -10.213 0.556 8.864 1.00 98.25 83 GLY A CA 1
ATOM 701 C C . GLY A 1 83 ? -10.136 0.846 10.365 1.00 98.25 83 GLY A C 1
ATOM 702 O O . GLY A 1 83 ? -10.994 0.394 11.119 1.00 98.25 83 GLY A O 1
ATOM 703 N N . PHE A 1 84 ? -9.178 1.669 10.796 1.00 98.75 84 PHE A N 1
ATOM 704 C CA . PHE A 1 84 ? -9.007 2.025 12.209 1.00 98.75 84 PHE A CA 1
ATOM 705 C C . PHE A 1 84 ? -10.195 2.803 12.788 1.00 98.75 8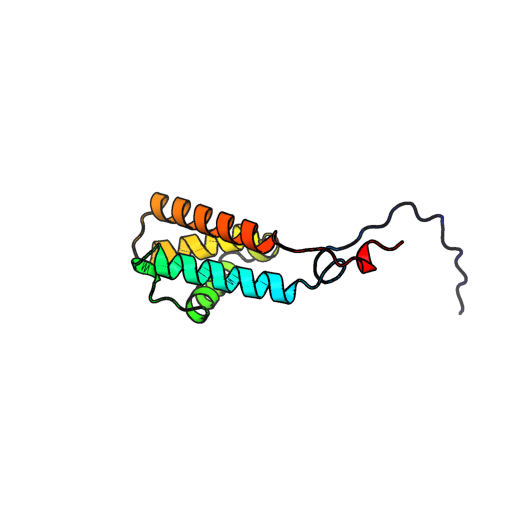4 PHE A C 1
ATOM 707 O O . PHE A 1 84 ? -10.675 2.473 13.873 1.00 98.75 84 PHE A O 1
ATOM 714 N N . LEU A 1 85 ? -10.727 3.780 12.049 1.00 98.50 85 LEU A N 1
ATOM 715 C CA . LEU A 1 85 ? -11.928 4.517 12.461 1.00 98.50 85 LEU A CA 1
ATOM 716 C C . LEU A 1 85 ? -13.128 3.579 12.664 1.00 98.50 85 LEU A C 1
ATOM 718 O O . LEU A 1 85 ? -13.894 3.743 13.612 1.00 98.50 85 LEU A O 1
ATOM 722 N N . SER A 1 86 ? -13.273 2.554 11.814 1.00 97.44 86 SER A N 1
ATOM 723 C CA . SER A 1 86 ? -14.389 1.600 11.904 1.00 97.44 86 SER A CA 1
ATOM 724 C C . SER A 1 86 ? -14.372 0.729 13.165 1.00 97.44 86 SER A C 1
ATOM 726 O O . SER A 1 86 ? -15.416 0.212 13.560 1.00 97.44 86 SER A O 1
ATOM 728 N N . VAL A 1 87 ? -13.215 0.611 13.825 1.00 97.31 87 VAL A N 1
ATOM 729 C CA . VAL A 1 87 ? -13.042 -0.144 15.076 1.00 97.31 87 VAL A CA 1
ATOM 730 C C . VAL A 1 87 ? -12.853 0.759 16.302 1.00 97.31 87 VAL A C 1
ATOM 732 O O . VAL A 1 87 ? -12.475 0.281 17.369 1.00 97.31 87 VAL A O 1
ATOM 735 N N . GLY A 1 88 ? -13.145 2.059 16.171 1.00 97.56 88 GLY A N 1
ATOM 736 C CA . GLY A 1 88 ? -13.251 2.987 17.300 1.00 97.56 88 GLY A CA 1
ATOM 737 C C . GLY A 1 88 ? -11.989 3.775 17.647 1.00 97.56 88 GLY A C 1
ATOM 738 O O . GLY A 1 88 ? -11.954 4.384 18.715 1.00 97.56 88 GLY A O 1
ATOM 739 N N . TYR A 1 89 ? -10.973 3.793 16.780 1.00 98.50 89 TYR A N 1
ATOM 740 C CA . TYR A 1 89 ? -9.876 4.757 16.915 1.00 98.50 89 TYR A CA 1
ATOM 741 C C . TYR A 1 89 ? -10.421 6.170 16.691 1.00 98.50 89 TYR A C 1
ATOM 743 O O . TYR A 1 89 ? -11.303 6.369 15.852 1.00 98.50 89 TYR A O 1
ATOM 751 N N . ASP A 1 90 ? -9.883 7.159 17.405 1.00 98.50 90 ASP A N 1
ATOM 752 C CA . ASP A 1 90 ? -10.135 8.556 17.052 1.00 98.50 90 ASP A CA 1
ATOM 753 C C . ASP A 1 90 ? -9.352 8.968 15.790 1.00 98.50 90 ASP A C 1
ATOM 755 O O . ASP A 1 90 ? -8.484 8.243 15.299 1.00 98.50 90 ASP A O 1
ATOM 759 N N . GLU A 1 91 ? -9.661 10.144 15.240 1.00 98.31 91 GLU A N 1
ATOM 760 C CA . GLU A 1 91 ? -9.033 10.656 14.014 1.00 98.31 91 GLU A CA 1
ATOM 761 C C . GLU A 1 91 ? -7.505 10.756 14.095 1.00 98.31 91 GLU A C 1
ATOM 763 O O . GLU A 1 91 ? -6.822 10.449 13.116 1.00 98.31 91 GLU A O 1
ATOM 768 N N . ALA A 1 92 ? -6.957 11.172 15.240 1.00 98.50 92 ALA A N 1
ATOM 769 C CA . ALA A 1 92 ? -5.518 11.345 15.404 1.00 98.50 92 ALA A CA 1
ATOM 770 C C . ALA A 1 92 ? -4.820 9.987 15.532 1.00 98.50 92 ALA A C 1
ATOM 772 O O . ALA A 1 92 ? -3.813 9.743 14.870 1.00 98.50 92 ALA A O 1
ATOM 773 N N . GLN A 1 93 ? -5.390 9.079 16.325 1.00 98.44 93 GLN A N 1
ATOM 774 C CA . GLN A 1 93 ? -4.897 7.713 16.474 1.00 98.44 93 GLN A CA 1
ATOM 775 C C . GLN A 1 93 ? -4.950 6.951 15.146 1.00 98.44 93 GLN A C 1
ATOM 777 O O . GLN A 1 93 ? -3.982 6.290 14.775 1.00 98.44 93 GLN A O 1
ATOM 782 N N . ALA A 1 94 ? -6.064 7.053 14.417 1.00 98.69 94 ALA A N 1
ATOM 783 C CA . ALA A 1 94 ? -6.239 6.402 13.124 1.00 98.69 94 ALA A CA 1
ATOM 784 C C . ALA A 1 94 ? -5.270 6.954 12.073 1.00 98.69 94 ALA A C 1
ATOM 786 O O . ALA A 1 94 ? -4.758 6.185 11.262 1.00 98.69 94 ALA A O 1
ATOM 787 N N . GLN A 1 95 ? -5.002 8.265 12.092 1.00 98.69 95 GLN A N 1
ATOM 788 C CA . GLN A 1 95 ? -4.019 8.890 11.209 1.00 98.69 95 GLN A CA 1
ATOM 789 C C . GLN A 1 95 ? -2.614 8.334 11.463 1.00 98.69 95 GLN A C 1
ATOM 791 O O . GLN A 1 95 ? -1.984 7.851 10.527 1.00 98.69 95 GLN A O 1
ATOM 796 N N . VAL A 1 96 ? -2.157 8.346 12.719 1.00 98.75 96 VAL A N 1
ATOM 797 C CA .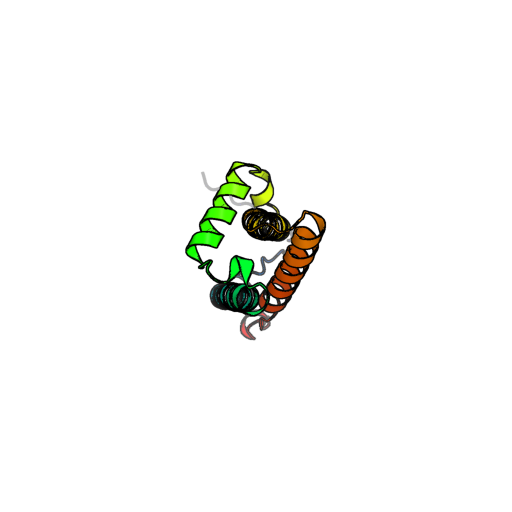 VAL A 1 96 ? -0.816 7.863 13.090 1.00 98.75 96 VAL A CA 1
ATOM 798 C C . VAL A 1 96 ? -0.649 6.383 12.738 1.00 98.75 96 VAL A C 1
ATOM 800 O O . VAL A 1 96 ? 0.296 6.021 12.043 1.00 98.75 96 VAL A O 1
ATOM 803 N N . ALA A 1 97 ? -1.604 5.531 13.122 1.00 98.62 97 ALA A N 1
ATOM 804 C CA . ALA A 1 97 ? -1.541 4.100 12.821 1.00 98.62 97 ALA A CA 1
ATOM 805 C C . ALA A 1 97 ? -1.559 3.811 11.305 1.00 98.62 97 ALA A C 1
ATOM 807 O O . ALA A 1 97 ? -0.903 2.884 10.825 1.00 98.62 97 ALA A O 1
ATOM 808 N N . ALA A 1 98 ? -2.299 4.607 10.524 1.00 98.81 98 ALA A N 1
ATOM 809 C CA . ALA A 1 98 ? -2.319 4.479 9.071 1.00 98.81 98 ALA A CA 1
ATOM 810 C C . ALA A 1 98 ? -0.990 4.907 8.429 1.00 98.81 98 ALA A C 1
ATOM 812 O O . ALA A 1 98 ? -0.535 4.246 7.496 1.00 98.81 98 ALA A O 1
ATOM 813 N N . GLU A 1 99 ? -0.361 5.976 8.920 1.00 98.81 99 GLU A N 1
ATOM 814 C CA . GLU A 1 99 ? 0.960 6.427 8.464 1.00 98.81 99 GLU A CA 1
ATOM 815 C C . GLU A 1 99 ? 2.044 5.383 8.760 1.00 98.81 99 GLU A C 1
ATOM 817 O O . GLU A 1 99 ? 2.824 5.047 7.868 1.00 98.81 99 GLU A O 1
ATOM 822 N N . GLU A 1 100 ? 2.038 4.798 9.960 1.00 98.81 100 GLU A N 1
ATOM 823 C CA . GLU A 1 100 ? 2.941 3.704 10.341 1.00 98.81 100 GLU A CA 1
ATOM 824 C C . GLU A 1 100 ? 2.768 2.479 9.430 1.00 98.81 100 GLU A C 1
ATOM 826 O O . GLU A 1 100 ? 3.745 1.950 8.892 1.00 98.81 100 GLU A O 1
ATOM 831 N N . GLY A 1 101 ? 1.522 2.065 9.175 1.00 98.69 101 GLY A N 1
ATOM 832 C CA . GLY A 1 101 ? 1.236 0.954 8.266 1.00 98.69 101 GLY A CA 1
ATOM 833 C C . GLY A 1 101 ? 1.637 1.242 6.812 1.00 98.69 101 GLY A C 1
ATOM 834 O O . GLY A 1 101 ? 2.120 0.350 6.111 1.00 98.69 101 GLY A O 1
ATOM 835 N N . VAL A 1 102 ? 1.484 2.486 6.339 1.00 98.75 102 VAL A N 1
ATOM 836 C CA . VAL A 1 102 ? 1.975 2.902 5.014 1.00 98.75 102 VAL A CA 1
ATOM 837 C C . VAL A 1 102 ? 3.496 2.844 4.953 1.00 98.75 102 VAL A C 1
ATOM 839 O O . VAL A 1 102 ? 4.029 2.321 3.975 1.00 98.75 102 VAL A O 1
ATOM 842 N N . GLN A 1 103 ? 4.189 3.335 5.979 1.00 98.69 103 GLN A N 1
ATOM 843 C CA . GLN A 1 103 ? 5.646 3.316 6.033 1.00 98.69 103 GLN A CA 1
ATOM 844 C C . GLN A 1 103 ? 6.184 1.879 5.988 1.00 98.69 103 GLN A C 1
ATOM 846 O O . GLN A 1 103 ? 7.019 1.566 5.139 1.00 98.69 103 GLN A O 1
ATOM 851 N N . LEU A 1 104 ? 5.622 0.976 6.796 1.00 98.62 104 LEU A N 1
ATOM 852 C CA . LEU A 1 104 ? 5.958 -0.449 6.764 1.00 98.62 104 LEU A CA 1
ATOM 853 C C . LEU A 1 104 ? 5.721 -1.065 5.374 1.00 98.62 104 LEU A C 1
ATOM 855 O O . LEU A 1 104 ? 6.544 -1.827 4.863 1.00 98.62 104 LEU A O 1
ATOM 859 N N . ALA A 1 105 ? 4.599 -0.730 4.732 1.00 98.44 105 ALA A N 1
ATOM 860 C CA . ALA A 1 105 ? 4.299 -1.213 3.389 1.00 98.44 105 ALA A CA 1
ATOM 861 C C . ALA A 1 105 ? 5.317 -0.708 2.352 1.00 98.44 105 ALA A C 1
ATOM 863 O O . ALA A 1 105 ? 5.724 -1.469 1.474 1.00 98.44 105 ALA A O 1
ATOM 864 N N . LEU A 1 106 ? 5.741 0.556 2.444 1.00 98.19 106 LEU A N 1
ATOM 865 C CA . LEU A 1 106 ? 6.756 1.134 1.559 1.00 98.19 106 LEU A CA 1
ATOM 866 C C . LEU A 1 106 ? 8.126 0.484 1.759 1.00 98.19 106 LEU A C 1
ATOM 868 O O . LEU A 1 106 ? 8.805 0.198 0.772 1.00 98.19 106 LEU A O 1
ATOM 872 N N . GLU A 1 107 ? 8.506 0.192 3.002 1.00 98.19 107 GLU A N 1
ATOM 873 C CA . GLU A 1 107 ? 9.742 -0.526 3.323 1.00 98.19 107 GLU A CA 1
ATOM 874 C C . GLU A 1 107 ? 9.757 -1.906 2.665 1.00 98.19 107 GLU A C 1
ATOM 876 O O . GLU A 1 107 ? 10.661 -2.208 1.889 1.00 98.19 107 GLU A O 1
ATOM 881 N N . TRP A 1 108 ? 8.719 -2.718 2.877 1.00 98.06 108 TRP A N 1
ATOM 882 C CA . TRP A 1 108 ? 8.640 -4.050 2.271 1.00 98.06 108 TRP A CA 1
ATOM 883 C C . TRP A 1 108 ? 8.511 -4.030 0.747 1.00 98.06 108 TRP A C 1
ATOM 885 O O . TRP A 1 108 ? 9.041 -4.930 0.086 1.00 98.06 108 TRP A O 1
ATOM 895 N N . ARG A 1 109 ? 7.831 -3.018 0.190 1.00 96.62 109 ARG A N 1
ATOM 896 C CA . ARG A 1 109 ? 7.723 -2.804 -1.261 1.00 96.62 109 ARG A CA 1
ATOM 897 C C . ARG A 1 109 ? 9.065 -2.421 -1.884 1.00 96.62 109 ARG A C 1
ATOM 899 O O . ARG A 1 109 ? 9.299 -2.750 -3.038 1.00 96.62 109 ARG A O 1
ATOM 906 N N . SER A 1 110 ? 9.939 -1.757 -1.135 1.00 95.81 110 SER A N 1
ATOM 907 C CA . SER A 1 110 ? 11.255 -1.321 -1.623 1.00 95.81 110 SER A CA 1
ATOM 908 C C . SER A 1 110 ? 12.342 -2.388 -1.460 1.00 95.81 110 SER A C 1
ATOM 910 O O . SER A 1 110 ? 13.465 -2.196 -1.913 1.00 95.81 110 SER A O 1
ATOM 912 N N . GLN A 1 111 ? 12.033 -3.521 -0.824 1.00 95.25 111 GLN A N 1
ATOM 913 C CA . GLN A 1 111 ? 12.969 -4.631 -0.639 1.00 95.25 111 GLN A CA 1
ATOM 914 C C . GLN A 1 111 ? 12.997 -5.560 -1.861 1.00 95.25 111 GLN A C 1
ATOM 916 O O . GLN A 1 111 ? 12.506 -6.688 -1.813 1.00 95.25 111 GLN A O 1
ATOM 921 N N . PHE A 1 112 ? 13.564 -5.114 -2.971 1.00 93.38 112 PHE A N 1
ATOM 922 C CA . PHE A 1 112 ? 13.749 -5.962 -4.146 1.00 93.38 112 PHE A CA 1
ATOM 923 C C . PHE A 1 112 ? 15.158 -5.825 -4.701 1.00 93.38 112 PHE A C 1
ATOM 925 O O . PHE A 1 112 ? 15.796 -4.783 -4.567 1.00 93.38 112 PHE A O 1
ATOM 932 N N . ASP A 1 113 ? 15.610 -6.890 -5.348 1.00 92.06 113 ASP A N 1
ATOM 933 C CA . ASP A 1 113 ? 16.849 -6.896 -6.104 1.00 92.06 113 ASP A CA 1
ATOM 934 C C . ASP A 1 113 ? 16.514 -6.822 -7.590 1.00 92.06 113 ASP A C 1
ATOM 936 O O . ASP A 1 113 ? 15.627 -7.525 -8.084 1.00 92.06 113 ASP A O 1
ATOM 940 N N . VAL A 1 114 ? 17.235 -5.970 -8.311 1.00 91.50 114 VAL A N 1
ATOM 941 C CA . VAL A 1 114 ? 17.165 -5.934 -9.771 1.00 91.50 114 VAL A CA 1
ATOM 942 C C . VAL A 1 114 ? 18.004 -7.103 -10.302 1.00 91.50 114 VAL A C 1
ATOM 944 O O . VAL A 1 114 ? 19.197 -7.168 -9.991 1.00 91.50 114 VAL A O 1
ATOM 947 N N . PRO A 1 115 ? 17.431 -8.040 -11.082 1.00 91.12 115 PRO A N 1
ATOM 948 C CA . PRO A 1 115 ? 18.185 -9.145 -11.659 1.00 91.12 115 PRO A CA 1
ATOM 949 C C . PRO A 1 115 ? 19.349 -8.642 -12.513 1.00 91.12 115 PRO A C 1
ATOM 951 O O . PRO A 1 115 ? 19.205 -7.675 -13.259 1.00 91.12 115 PRO A O 1
ATOM 954 N N . GLN A 1 116 ? 20.482 -9.348 -12.472 1.00 90.19 116 GLN A N 1
ATOM 955 C CA . GLN A 1 116 ? 21.680 -8.972 -13.232 1.00 90.19 116 GLN A CA 1
ATOM 956 C C . GLN A 1 116 ? 21.400 -8.828 -14.736 1.00 90.19 116 GLN A C 1
ATOM 958 O O . GLN A 1 116 ? 21.891 -7.900 -15.366 1.00 90.19 116 GLN A O 1
ATOM 963 N N . GLN A 1 117 ? 20.521 -9.671 -15.285 1.00 89.19 117 GLN A N 1
ATOM 964 C CA . GLN A 1 117 ? 20.097 -9.602 -16.685 1.00 89.19 117 GLN A CA 1
ATOM 965 C C . GLN A 1 117 ? 19.503 -8.235 -17.076 1.00 89.19 117 GLN A C 1
ATOM 967 O O . GLN A 1 117 ? 19.630 -7.830 -18.225 1.00 89.19 117 GLN A O 1
ATOM 972 N N . SER A 1 118 ? 18.863 -7.523 -16.144 1.00 86.19 118 SER A N 1
ATOM 973 C CA . SER A 1 118 ? 18.315 -6.181 -16.385 1.00 86.19 118 SER A CA 1
ATOM 974 C C . SER A 1 118 ? 19.397 -5.091 -16.397 1.00 86.19 118 SER A C 1
ATOM 976 O O . SER A 1 118 ? 19.134 -3.972 -16.831 1.00 86.19 118 SER A O 1
ATOM 978 N N . LEU A 1 119 ? 20.594 -5.396 -15.888 1.00 84.88 119 LEU A N 1
ATOM 979 C CA . LEU A 1 119 ? 21.744 -4.492 -15.797 1.00 84.88 119 LEU A CA 1
ATOM 980 C C . LEU A 1 119 ? 22.796 -4.764 -16.877 1.00 84.88 119 LEU A C 1
ATOM 982 O O . LEU A 1 119 ? 23.630 -3.899 -17.145 1.00 84.88 119 LEU A O 1
ATOM 986 N N . ASP A 1 120 ? 22.767 -5.952 -17.478 1.00 79.75 120 ASP A N 1
ATOM 987 C CA . ASP A 1 120 ? 23.668 -6.344 -18.553 1.00 79.75 120 ASP A CA 1
ATOM 988 C C . ASP A 1 120 ? 23.243 -5.636 -19.856 1.00 79.75 120 ASP A C 1
ATOM 990 O O . ASP A 1 120 ? 22.261 -6.014 -20.500 1.00 79.75 120 ASP A O 1
ATOM 994 N N . VAL A 1 121 ? 23.977 -4.574 -20.213 1.00 61.94 121 VAL A N 1
ATOM 995 C CA . VAL A 1 121 ? 23.807 -3.762 -21.436 1.00 61.94 121 VAL A CA 1
ATOM 996 C C . VAL A 1 121 ? 24.926 -4.041 -22.431 1.00 61.94 121 VAL A C 1
ATOM 998 O O . VAL A 1 121 ? 26.104 -4.043 -22.005 1.00 61.94 121 VAL A O 1
#

Radius of gyration: 19.9 Å; chains: 1; bounding box: 40×24×68 Å

pLDDT: mean 94.67, std 7.25, range [54.47, 98.81]

Foldseek 3Di:
DDDDDDDDDDDDDDFDDDPTQDPQVVLLVQLLVVLLVCCLPPPVLCVPPDPVNLVVLLVVLCVVPVVCVVPVLVSQLSSQLSSCVVSPDDNVRSNVVSVVSSVSSVVSSPPDDGDVVSVDD

Sequence (121 aa):
MKFYRRIEPIKAMTFDLDDTLYDNHPVIVRMERELLTWLQQTHPAVAHMEKADWLQVKKHVLQQSPDLKSDVTLWRLVQLKHGFLSVGYDEAQAQVAAEEGVQLALEWRSQFDVPQQSLDV